Protein AF-A0A7K5KLW2-F1 (afdb_monomer_lite)

Structure (mmCIF, N/CA/C/O backbone):
data_AF-A0A7K5KLW2-F1
#
_entry.id   AF-A0A7K5KLW2-F1
#
loop_
_atom_site.group_PDB
_atom_site.id
_atom_site.type_symbol
_atom_site.label_atom_id
_atom_site.label_alt_id
_atom_site.label_comp_id
_atom_site.label_asym_id
_atom_site.label_entity_id
_atom_site.label_seq_id
_atom_site.pdbx_PDB_ins_code
_atom_site.Cartn_x
_atom_site.Cartn_y
_atom_site.Cartn_z
_atom_site.occupancy
_atom_site.B_iso_or_equiv
_atom_site.auth_seq_id
_atom_site.auth_comp_id
_atom_site.auth_asym_id
_atom_site.auth_atom_id
_atom_site.pdbx_PDB_model_num
ATOM 1 N N . ASP A 1 1 ? 22.719 4.600 11.062 1.00 58.50 1 ASP A N 1
ATOM 2 C CA . ASP A 1 1 ? 23.661 3.946 10.134 1.00 58.50 1 ASP A CA 1
ATOM 3 C C . ASP A 1 1 ? 23.339 2.479 9.864 1.00 58.50 1 ASP A C 1
ATOM 5 O O . ASP A 1 1 ? 23.374 2.093 8.704 1.00 58.50 1 ASP A O 1
ATOM 9 N N . ASP A 1 2 ? 22.955 1.683 10.872 1.00 70.25 2 ASP A N 1
ATOM 10 C CA . ASP A 1 2 ? 22.608 0.250 10.720 1.00 70.25 2 ASP A CA 1
ATOM 11 C C . ASP A 1 2 ? 21.565 -0.077 9.632 1.00 70.25 2 ASP A C 1
ATOM 13 O O . ASP A 1 2 ? 21.664 -1.097 8.941 1.00 70.25 2 ASP A O 1
ATOM 17 N N . ASP A 1 3 ? 20.587 0.805 9.415 1.00 75.50 3 ASP A N 1
ATOM 18 C CA . ASP A 1 3 ? 19.521 0.552 8.443 1.00 75.50 3 ASP A CA 1
ATOM 19 C C . ASP A 1 3 ? 20.063 0.434 7.014 1.00 75.50 3 ASP A C 1
ATOM 21 O O . ASP A 1 3 ? 19.630 -0.427 6.249 1.00 75.50 3 ASP A O 1
ATOM 25 N N . TYR A 1 4 ? 21.057 1.250 6.649 1.00 75.81 4 TYR A N 1
ATOM 26 C CA . TYR A 1 4 ? 21.586 1.284 5.284 1.00 75.81 4 TYR A CA 1
ATOM 27 C C . TYR A 1 4 ? 22.223 -0.054 4.879 1.00 75.81 4 TYR A C 1
ATOM 29 O O . TYR A 1 4 ? 21.999 -0.542 3.767 1.00 75.81 4 TYR A O 1
ATOM 37 N N . GLY A 1 5 ? 22.970 -0.678 5.796 1.00 85.19 5 GLY A N 1
ATOM 38 C CA . GLY A 1 5 ? 23.568 -1.998 5.583 1.00 85.19 5 GLY A CA 1
ATOM 39 C C . GLY A 1 5 ? 22.514 -3.097 5.436 1.00 85.19 5 GLY A C 1
ATOM 40 O O . GLY A 1 5 ? 22.634 -3.961 4.562 1.00 85.19 5 GLY A O 1
ATOM 41 N N . THR A 1 6 ? 21.437 -3.009 6.219 1.00 87.94 6 THR A N 1
ATOM 42 C CA . THR A 1 6 ? 20.317 -3.956 6.170 1.00 87.94 6 THR A CA 1
ATOM 43 C C . THR A 1 6 ? 19.663 -3.961 4.788 1.0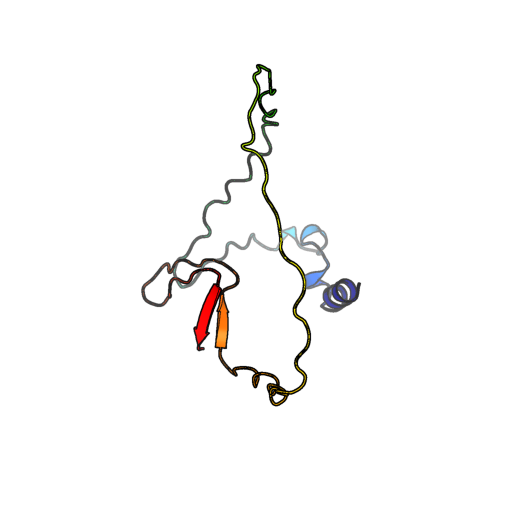0 87.94 6 THR A C 1
ATOM 45 O O . THR A 1 6 ? 19.582 -5.017 4.160 1.00 87.94 6 THR A O 1
ATOM 48 N N . TRP A 1 7 ? 19.298 -2.796 4.241 1.00 85.62 7 TRP A N 1
ATOM 49 C CA . TRP A 1 7 ? 18.678 -2.709 2.909 1.00 85.62 7 TRP A CA 1
ATOM 50 C C . TRP A 1 7 ? 19.609 -3.177 1.781 1.00 85.62 7 TRP A C 1
ATOM 52 O O . TRP A 1 7 ? 19.171 -3.841 0.837 1.00 85.62 7 TRP A O 1
ATOM 62 N N . LYS A 1 8 ? 20.914 -2.892 1.885 1.00 86.00 8 LYS A N 1
ATOM 63 C CA . LYS A 1 8 ? 21.919 -3.343 0.908 1.00 86.00 8 LYS A CA 1
ATOM 64 C C . LYS A 1 8 ? 22.075 -4.864 0.878 1.00 86.00 8 LYS A C 1
ATOM 66 O O . LYS A 1 8 ? 22.293 -5.429 -0.194 1.00 86.00 8 LYS A O 1
ATOM 71 N N . SER A 1 9 ? 21.913 -5.526 2.023 1.00 91.50 9 SER A N 1
ATOM 72 C CA . SER A 1 9 ? 22.044 -6.983 2.138 1.00 91.50 9 SER A CA 1
ATOM 73 C C . SER A 1 9 ? 20.905 -7.775 1.476 1.00 91.50 9 SER A C 1
ATOM 75 O O . SER A 1 9 ? 21.105 -8.932 1.114 1.00 91.50 9 SER A O 1
ATOM 77 N N . LEU A 1 10 ? 19.743 -7.153 1.228 1.00 92.06 10 LEU A N 1
ATOM 78 C CA . LEU A 1 10 ? 18.567 -7.805 0.626 1.00 92.06 10 LEU A CA 1
ATOM 79 C C . LEU A 1 10 ? 18.763 -8.221 -0.847 1.00 92.06 10 LEU A C 1
ATOM 81 O O . LEU A 1 10 ? 17.921 -8.915 -1.419 1.00 92.06 10 LEU A O 1
ATOM 85 N N . GLY A 1 11 ? 19.868 -7.812 -1.475 1.00 90.19 11 GLY A N 1
ATOM 86 C CA . GLY A 1 11 ? 20.258 -8.237 -2.818 1.00 90.19 11 GLY A CA 1
ATOM 87 C C . GLY A 1 11 ? 19.908 -7.242 -3.925 1.00 90.19 11 GLY A C 1
ATOM 88 O O . GLY A 1 11 ? 19.460 -6.117 -3.688 1.00 90.19 11 GLY A O 1
ATOM 89 N N . THR A 1 12 ? 20.156 -7.645 -5.173 1.00 86.88 12 THR A N 1
ATOM 90 C CA . THR A 1 12 ? 20.088 -6.764 -6.352 1.00 86.88 12 THR A CA 1
ATOM 91 C C . THR A 1 12 ? 18.685 -6.229 -6.621 1.00 86.88 12 THR A C 1
ATOM 93 O O . THR A 1 12 ? 18.550 -5.058 -6.969 1.00 86.88 12 THR A O 1
ATOM 96 N N . ALA A 1 13 ? 17.637 -7.029 -6.401 1.00 84.06 13 ALA A N 1
ATOM 97 C CA . ALA A 1 13 ? 16.241 -6.616 -6.595 1.00 84.06 13 ALA A CA 1
ATOM 98 C C . ALA A 1 13 ? 15.851 -5.381 -5.761 1.00 84.06 13 ALA A C 1
ATOM 100 O O . ALA A 1 13 ? 15.016 -4.592 -6.191 1.00 84.06 13 ALA A O 1
ATOM 101 N N . TRP A 1 14 ? 16.497 -5.188 -4.609 1.00 87.19 14 TRP A N 1
ATOM 102 C CA . TRP A 1 14 ? 16.228 -4.092 -3.675 1.00 87.19 14 TRP A CA 1
ATOM 103 C C . TRP A 1 14 ? 17.131 -2.873 -3.872 1.00 87.19 14 TRP A C 1
ATOM 105 O O . TRP A 1 14 ? 16.869 -1.811 -3.317 1.00 87.19 14 TRP A O 1
ATOM 115 N N . ASN A 1 15 ? 18.208 -3.017 -4.646 1.00 88.50 15 ASN A N 1
ATOM 116 C CA . ASN A 1 15 ? 19.296 -2.038 -4.698 1.00 88.50 15 ASN A CA 1
ATOM 117 C C . 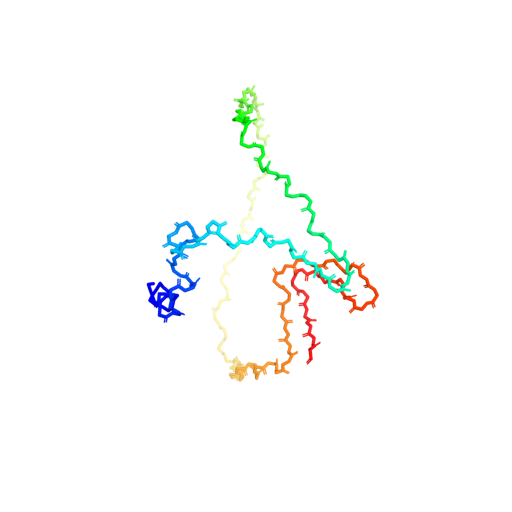ASN A 1 15 ? 19.638 -1.539 -6.098 1.00 88.50 15 ASN A C 1
ATOM 119 O O . ASN A 1 15 ? 20.458 -0.631 -6.224 1.00 88.50 15 ASN A O 1
ATOM 123 N N . ARG A 1 16 ? 19.046 -2.138 -7.130 1.00 86.56 16 ARG A N 1
ATOM 124 C CA . ARG A 1 16 ? 19.304 -1.836 -8.532 1.00 86.56 16 ARG A CA 1
ATOM 125 C C . ARG A 1 16 ? 18.026 -1.325 -9.185 1.00 86.56 16 ARG A C 1
ATOM 127 O O . ARG A 1 16 ? 16.987 -1.978 -9.091 1.00 86.56 16 ARG A O 1
ATOM 134 N N . ALA A 1 17 ? 18.093 -0.180 -9.859 1.00 86.31 17 ALA A N 1
ATOM 135 C CA . ALA A 1 17 ? 16.938 0.357 -10.566 1.00 86.31 17 ALA A CA 1
ATOM 136 C C . ALA A 1 17 ? 16.606 -0.501 -11.795 1.00 86.31 17 ALA A C 1
ATOM 138 O O . ALA A 1 17 ? 17.487 -1.108 -12.404 1.00 86.31 17 ALA A O 1
ATOM 139 N N . ARG A 1 18 ? 15.335 -0.497 -12.226 1.00 83.19 18 ARG A N 1
ATOM 140 C CA . ARG A 1 18 ? 14.890 -1.233 -13.427 1.00 83.19 18 ARG A CA 1
ATOM 141 C C . ARG A 1 18 ? 15.775 -0.948 -14.642 1.00 83.19 18 ARG A C 1
ATOM 143 O O . ARG A 1 18 ? 16.090 -1.875 -15.372 1.00 83.19 18 ARG A O 1
ATOM 150 N N . ALA A 1 19 ? 16.190 0.304 -14.840 1.00 84.88 19 ALA A N 1
ATOM 151 C CA . ALA A 1 19 ? 17.009 0.724 -15.980 1.00 84.88 19 ALA A CA 1
ATOM 152 C C . ALA A 1 19 ? 18.376 0.017 -16.066 1.00 84.88 19 ALA A C 1
ATOM 154 O O . ALA A 1 19 ? 18.957 -0.055 -17.142 1.00 84.88 19 ALA A O 1
ATOM 155 N N . GLU A 1 20 ? 18.880 -0.515 -14.954 1.00 88.50 20 GLU A N 1
ATOM 156 C CA . GLU A 1 20 ? 20.181 -1.181 -14.886 1.00 88.50 20 GLU A CA 1
ATOM 157 C C . GLU A 1 20 ? 20.102 -2.697 -15.146 1.00 88.50 20 GLU A C 1
ATOM 159 O O . GLU A 1 20 ? 21.136 -3.364 -15.239 1.00 88.50 20 GLU A O 1
ATOM 164 N N . TYR A 1 21 ? 18.901 -3.281 -15.232 1.00 84.56 21 TYR A N 1
ATOM 165 C CA . TYR A 1 21 ? 18.744 -4.703 -15.535 1.00 84.56 21 TYR A CA 1
ATOM 166 C C . TYR A 1 21 ? 18.965 -4.968 -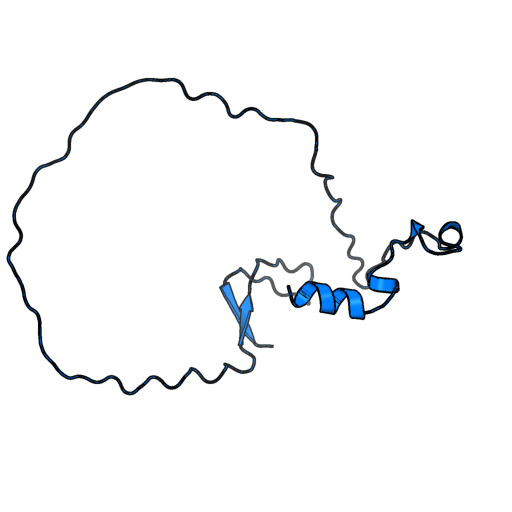17.032 1.00 84.56 21 TYR A C 1
ATOM 168 O O . TYR A 1 21 ? 18.334 -4.319 -17.875 1.00 84.56 21 TYR A O 1
ATOM 176 N N . PRO A 1 22 ? 19.818 -5.943 -17.404 1.00 86.62 22 PRO A N 1
ATOM 177 C CA . PRO A 1 22 ? 19.901 -6.376 -18.793 1.00 86.62 22 PRO A CA 1
ATOM 178 C C . PRO A 1 22 ? 18.550 -6.968 -19.157 1.00 86.62 22 PRO A C 1
ATOM 180 O O . PRO A 1 22 ? 18.101 -7.807 -18.396 1.00 86.62 22 PRO A O 1
ATOM 183 N N . ASN A 1 23 ? 17.952 -6.569 -20.284 1.00 86.62 23 ASN A N 1
ATOM 184 C CA . ASN A 1 23 ? 16.579 -6.892 -20.706 1.00 86.62 23 ASN A CA 1
ATOM 185 C C . ASN A 1 23 ? 15.443 -6.051 -20.097 1.00 86.62 23 ASN A C 1
ATOM 187 O O . ASN A 1 23 ? 14.285 -6.353 -20.372 1.00 86.62 23 ASN A O 1
ATOM 191 N N . ALA A 1 24 ? 15.727 -4.975 -19.355 1.00 83.88 24 ALA A N 1
ATOM 192 C CA . ALA A 1 24 ? 14.687 -4.148 -18.735 1.00 83.88 24 ALA A CA 1
ATOM 193 C C . ALA A 1 24 ? 13.574 -3.718 -19.705 1.00 83.88 24 ALA A C 1
ATOM 195 O O . ALA A 1 24 ? 12.407 -3.672 -19.329 1.00 83.88 24 ALA A O 1
ATOM 196 N N . ALA A 1 25 ? 13.925 -3.440 -20.964 1.00 84.56 25 ALA A N 1
ATOM 197 C CA . ALA A 1 25 ? 12.982 -3.078 -22.021 1.00 84.56 25 ALA A CA 1
ATOM 198 C C . ALA A 1 25 ? 11.990 -4.200 -22.393 1.00 84.56 25 ALA A C 1
ATOM 200 O O . ALA A 1 25 ? 10.902 -3.900 -22.870 1.00 84.56 25 ALA A O 1
ATOM 201 N N . LEU A 1 26 ? 12.342 -5.469 -22.160 1.00 87.81 26 LEU A N 1
ATOM 202 C CA . LEU A 1 26 ? 11.481 -6.628 -22.414 1.00 87.81 26 LEU A CA 1
ATOM 203 C C . LEU A 1 26 ? 10.467 -6.873 -21.291 1.00 87.81 26 LEU A C 1
ATOM 205 O O . LEU A 1 26 ? 9.511 -7.612 -21.498 1.00 87.81 26 LEU A O 1
ATOM 209 N N . VAL A 1 27 ? 10.657 -6.271 -20.112 1.00 82.56 27 VAL A N 1
ATOM 210 C CA . VAL A 1 27 ? 9.712 -6.385 -18.995 1.00 82.56 27 VAL A CA 1
ATOM 211 C C . VAL A 1 27 ? 8.550 -5.418 -19.238 1.00 82.56 27 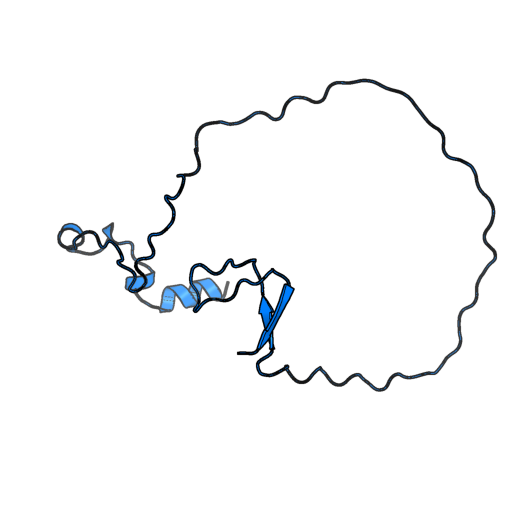VAL A C 1
ATOM 213 O O . VAL A 1 27 ? 8.785 -4.206 -19.223 1.00 82.56 27 VAL A O 1
ATOM 216 N N . PRO A 1 28 ? 7.305 -5.884 -19.434 1.00 85.56 28 PRO A N 1
ATOM 217 C CA . PRO A 1 28 ? 6.165 -4.995 -19.628 1.00 85.56 28 PRO A CA 1
ATOM 218 C C . PRO A 1 28 ? 5.927 -4.097 -18.410 1.00 85.56 28 PRO A C 1
ATOM 220 O O . PRO A 1 28 ? 6.309 -4.428 -17.285 1.00 85.56 28 PRO A O 1
ATOM 223 N N . GLY A 1 29 ? 5.272 -2.956 -18.624 1.00 84.69 29 GLY A N 1
ATOM 224 C CA . GLY A 1 29 ? 4.787 -2.140 -17.515 1.00 84.69 29 GLY A CA 1
ATOM 225 C C . GLY A 1 29 ? 3.798 -2.943 -16.669 1.00 84.69 29 GLY A C 1
ATOM 226 O O . GLY A 1 29 ? 2.821 -3.468 -17.198 1.00 84.69 29 GLY A O 1
ATOM 227 N N . TYR A 1 30 ? 4.056 -3.047 -15.367 1.00 84.44 30 TYR A N 1
ATOM 228 C CA . TYR A 1 30 ? 3.131 -3.677 -14.432 1.00 84.44 30 TYR A CA 1
ATOM 229 C C . TYR A 1 30 ? 2.188 -2.622 -13.857 1.00 84.44 30 TYR A C 1
ATOM 231 O O . TYR A 1 30 ? 2.632 -1.690 -13.184 1.00 84.44 30 TYR A O 1
ATOM 239 N N . VAL A 1 31 ? 0.892 -2.779 -14.119 1.00 85.81 31 VAL A N 1
ATOM 240 C CA . VAL A 1 31 ? -0.165 -2.008 -13.461 1.00 85.81 31 VAL A CA 1
ATOM 241 C C . VAL A 1 31 ? -0.814 -2.934 -12.434 1.00 85.81 31 VAL A C 1
ATOM 243 O O . VAL A 1 31 ? -1.412 -3.933 -12.837 1.00 85.81 31 VAL A O 1
ATOM 246 N N . PRO A 1 32 ? -0.670 -2.667 -11.124 1.00 86.25 32 PRO A N 1
ATOM 247 C CA . PRO A 1 32 ? -1.256 -3.526 -10.107 1.00 86.25 32 PRO A CA 1
ATOM 248 C C . PRO A 1 32 ? -2.782 -3.516 -10.212 1.00 86.25 32 PRO A C 1
ATOM 250 O O . PRO A 1 32 ? -3.397 -2.457 -10.338 1.00 86.25 32 PRO A O 1
ATOM 253 N N . VAL A 1 33 ? -3.375 -4.705 -10.122 1.00 88.56 33 VAL A N 1
ATOM 254 C CA . VAL A 1 33 ? -4.822 -4.900 -10.005 1.00 88.56 33 VAL A CA 1
ATOM 255 C C . VAL A 1 33 ? -5.087 -5.463 -8.619 1.00 88.56 33 VAL A C 1
ATOM 257 O O . VAL A 1 33 ? -4.572 -6.524 -8.266 1.00 88.56 33 VAL A O 1
ATOM 260 N N . PHE A 1 34 ? -5.859 -4.738 -7.822 1.00 85.50 34 PHE A N 1
ATOM 261 C CA . PHE A 1 34 ? -6.199 -5.155 -6.471 1.00 85.50 34 PHE A CA 1
ATOM 262 C C . PHE A 1 34 ? -7.470 -6.012 -6.508 1.00 85.50 34 PHE A C 1
ATOM 264 O O . PHE A 1 34 ? -8.399 -5.723 -7.263 1.00 85.50 34 PHE A O 1
ATOM 271 N N . SER A 1 35 ? -7.515 -7.089 -5.720 1.00 87.12 35 SER A N 1
ATOM 272 C CA . SER A 1 35 ? -8.643 -8.037 -5.694 1.00 87.12 35 SER A CA 1
ATOM 273 C C . SER A 1 35 ? -9.954 -7.417 -5.206 1.00 87.12 35 SER A C 1
ATOM 275 O O . SER A 1 35 ? -11.026 -7.909 -5.536 1.00 87.12 35 SER A O 1
ATOM 277 N N . ASP A 1 36 ? -9.865 -6.340 -4.426 1.00 83.62 36 ASP A N 1
ATOM 278 C CA . ASP A 1 36 ? -10.990 -5.520 -3.969 1.00 83.62 36 ASP A CA 1
ATOM 279 C C . ASP A 1 36 ? -11.392 -4.440 -4.995 1.00 83.62 36 ASP A C 1
ATOM 281 O O . ASP A 1 36 ? -12.264 -3.617 -4.721 1.00 83.62 36 ASP A O 1
ATOM 285 N N . GLY A 1 37 ? -10.758 -4.426 -6.174 1.00 85.50 37 GLY A N 1
ATOM 286 C CA . GLY A 1 37 ? -10.980 -3.434 -7.222 1.00 85.50 37 GLY A CA 1
ATOM 287 C C . GLY A 1 37 ? -10.456 -2.040 -6.877 1.00 85.50 37 GLY A C 1
ATOM 288 O O . GLY A 1 37 ? -10.732 -1.095 -7.617 1.00 85.50 37 GLY A O 1
ATOM 289 N N . TRP A 1 38 ? -9.716 -1.880 -5.775 1.00 85.38 38 TRP A N 1
ATOM 290 C CA . TRP A 1 38 ? -9.194 -0.580 -5.385 1.00 85.38 38 TRP A CA 1
ATOM 291 C C . TRP A 1 38 ? -8.191 -0.068 -6.417 1.00 85.38 38 TRP A C 1
ATOM 293 O O . TRP A 1 38 ? -7.266 -0.771 -6.818 1.00 85.38 38 TRP A O 1
ATOM 303 N N . LEU A 1 39 ? -8.356 1.186 -6.827 1.00 85.44 39 LEU A N 1
ATOM 304 C CA . LEU A 1 39 ? -7.367 1.907 -7.613 1.00 85.44 39 LEU A CA 1
ATOM 305 C C . LEU A 1 39 ? -6.770 2.999 -6.728 1.00 85.44 39 LEU A C 1
ATOM 307 O O . LEU A 1 39 ? -7.526 3.689 -6.034 1.00 85.44 39 LEU A O 1
ATOM 311 N N . PRO A 1 40 ? -5.437 3.180 -6.734 1.00 81.25 40 PRO A N 1
ATOM 312 C CA . PRO A 1 40 ? -4.837 4.279 -6.007 1.00 81.25 40 PRO A CA 1
ATOM 313 C C . PRO A 1 40 ? -5.449 5.592 -6.497 1.00 81.25 40 PRO A C 1
ATOM 315 O O . PRO A 1 40 ? -5.604 5.762 -7.713 1.00 81.25 40 PRO A O 1
ATOM 318 N N . PRO A 1 41 ? -5.783 6.524 -5.583 1.00 79.44 41 PRO A N 1
ATOM 319 C CA . PRO A 1 41 ? -6.185 7.860 -5.977 1.00 79.44 41 PRO A CA 1
ATOM 320 C C . PRO A 1 41 ? -5.160 8.413 -6.969 1.00 79.44 41 PRO A C 1
ATOM 322 O O . PRO A 1 41 ? -3.960 8.143 -6.796 1.00 79.44 41 PRO A O 1
ATOM 325 N N . PRO A 1 42 ? -5.597 9.163 -7.999 1.00 77.44 42 PRO A N 1
ATOM 326 C CA . PRO A 1 42 ? -4.676 9.886 -8.852 1.00 77.44 42 PRO A CA 1
ATOM 327 C C . PRO A 1 42 ? -3.732 10.635 -7.930 1.00 77.44 42 PRO A C 1
ATOM 329 O O . PRO A 1 42 ? -4.166 11.426 -7.093 1.00 77.44 42 PRO A O 1
ATOM 332 N N . ARG A 1 43 ? -2.443 10.316 -8.021 1.00 62.81 43 ARG A N 1
ATOM 333 C CA . ARG A 1 43 ? -1.436 11.132 -7.369 1.00 62.81 43 ARG A CA 1
ATOM 334 C C . ARG A 1 43 ? -1.590 12.458 -8.083 1.00 62.81 43 ARG A C 1
ATOM 336 O O . ARG A 1 43 ? -1.231 12.541 -9.257 1.00 62.81 43 ARG A O 1
ATOM 343 N N . GLU A 1 44 ? -2.219 13.441 -7.444 1.00 61.28 44 GLU A N 1
ATOM 344 C CA . GLU A 1 44 ? -1.996 14.824 -7.821 1.00 61.28 44 GLU A CA 1
ATOM 345 C C . GLU A 1 44 ? -0.490 14.947 -7.729 1.00 61.28 44 GLU A C 1
ATOM 347 O O . GLU A 1 44 ? 0.078 14.965 -6.641 1.00 61.28 44 GLU A O 1
ATOM 352 N N . GLN A 1 45 ? 0.171 14.820 -8.878 1.00 48.19 45 GLN A N 1
ATOM 353 C CA . GLN A 1 45 ? 1.574 15.107 -9.004 1.00 48.19 45 GLN A CA 1
ATOM 354 C C . GLN A 1 45 ? 1.675 16.493 -8.409 1.00 48.19 45 GLN A C 1
ATOM 356 O O . GLN A 1 45 ? 1.100 17.420 -8.989 1.00 48.19 45 GLN A O 1
ATOM 361 N N . GLU A 1 46 ? 2.249 16.573 -7.200 1.00 47.38 46 GLU A N 1
ATOM 362 C CA . GLU A 1 46 ? 2.440 17.819 -6.478 1.00 47.38 46 GLU A CA 1
ATOM 363 C C . GLU A 1 46 ? 2.829 18.821 -7.542 1.00 47.38 46 GLU A C 1
ATOM 365 O O . GLU A 1 46 ? 3.779 18.584 -8.296 1.00 47.38 46 GLU A O 1
ATOM 370 N N . ARG A 1 47 ? 1.984 19.838 -7.726 1.00 47.78 47 ARG A N 1
ATOM 371 C CA . ARG A 1 47 ? 2.206 20.901 -8.694 1.00 47.78 47 ARG A CA 1
ATOM 372 C C . ARG A 1 47 ? 3.485 21.598 -8.247 1.00 47.78 47 ARG A C 1
ATOM 374 O O . ARG A 1 47 ? 3.444 22.622 -7.579 1.00 47.78 47 ARG A O 1
ATOM 381 N N . HIS A 1 48 ? 4.628 21.026 -8.610 1.00 48.03 48 HIS A N 1
ATOM 382 C CA . HIS A 1 48 ? 5.917 21.677 -8.677 1.00 48.03 48 HIS A CA 1
ATOM 383 C C . HIS A 1 48 ? 5.738 22.750 -9.747 1.00 48.03 48 HIS A C 1
ATOM 385 O O . HIS A 1 48 ? 5.917 22.515 -10.939 1.00 48.03 48 HIS A O 1
ATOM 391 N N . GLY A 1 49 ? 5.223 23.898 -9.322 1.00 43.09 49 GLY A N 1
ATOM 392 C CA . GLY A 1 49 ? 4.726 24.921 -10.224 1.00 43.09 49 GLY A CA 1
ATOM 393 C C . GLY A 1 49 ? 4.040 26.046 -9.471 1.00 43.09 49 GLY A C 1
ATOM 394 O O . GLY A 1 49 ? 2.872 26.329 -9.719 1.00 43.09 49 GLY A O 1
ATOM 395 N N . GLY A 1 50 ? 4.771 26.670 -8.551 1.00 34.53 50 GLY A N 1
ATOM 396 C CA . GLY A 1 50 ? 4.385 27.941 -7.957 1.00 34.53 50 GLY A CA 1
ATOM 397 C C . GLY A 1 50 ? 4.998 28.126 -6.583 1.00 34.53 50 GLY A C 1
ATOM 398 O O . GLY A 1 50 ? 4.384 27.763 -5.588 1.00 34.53 50 GLY A O 1
ATOM 399 N N . LEU A 1 51 ? 6.192 28.720 -6.531 1.00 46.38 51 LEU A N 1
ATOM 400 C CA . LEU A 1 51 ? 6.612 29.526 -5.387 1.00 46.38 51 LEU A CA 1
ATOM 401 C C . LEU A 1 51 ? 5.479 30.525 -5.096 1.00 46.38 51 LEU A C 1
ATOM 403 O O . LEU A 1 51 ? 5.395 31.565 -5.742 1.00 46.38 51 LEU A O 1
ATOM 407 N N . GLN A 1 52 ? 4.558 30.182 -4.197 1.00 36.94 52 GLN A N 1
ATOM 408 C CA . GLN A 1 52 ? 3.667 31.169 -3.609 1.00 36.94 52 GLN A CA 1
ATOM 409 C C . GLN A 1 52 ? 4.473 31.841 -2.508 1.00 36.94 52 GLN A C 1
ATOM 411 O O . GLN A 1 52 ? 4.659 31.298 -1.421 1.00 36.94 52 GLN A O 1
ATOM 416 N N . ASP A 1 53 ? 5.033 32.986 -2.879 1.00 42.00 53 ASP A N 1
ATOM 417 C CA . ASP A 1 53 ? 5.567 33.998 -1.981 1.00 42.00 53 ASP A CA 1
ATOM 418 C C . ASP A 1 53 ? 4.565 34.207 -0.824 1.00 42.00 53 ASP A C 1
ATOM 420 O O . ASP A 1 53 ? 3.378 34.442 -1.094 1.00 42.00 53 ASP A O 1
ATOM 424 N N . PRO A 1 54 ? 4.955 34.054 0.455 1.00 51.00 54 PRO A N 1
ATOM 425 C CA . PRO A 1 54 ? 4.067 34.419 1.548 1.00 51.00 54 PRO A CA 1
ATOM 426 C C . PRO A 1 54 ? 3.756 35.921 1.438 1.00 51.00 54 PRO A C 1
ATOM 428 O O . PRO A 1 54 ? 4.682 36.719 1.283 1.00 51.00 54 PRO A O 1
ATOM 431 N N . PRO A 1 55 ? 2.484 36.357 1.525 1.00 40.31 55 PRO A N 1
ATOM 432 C CA . PRO A 1 55 ? 2.185 37.780 1.480 1.00 40.31 55 PRO A CA 1
ATOM 433 C C . PRO A 1 55 ? 2.911 38.495 2.628 1.00 40.31 55 PRO A C 1
ATOM 435 O O . PRO A 1 55 ? 2.837 38.083 3.788 1.00 40.31 55 PRO A O 1
ATOM 438 N N . ALA A 1 56 ? 3.642 39.553 2.275 1.00 42.47 56 ALA A N 1
ATOM 439 C CA . ALA A 1 56 ? 4.452 40.347 3.189 1.00 42.47 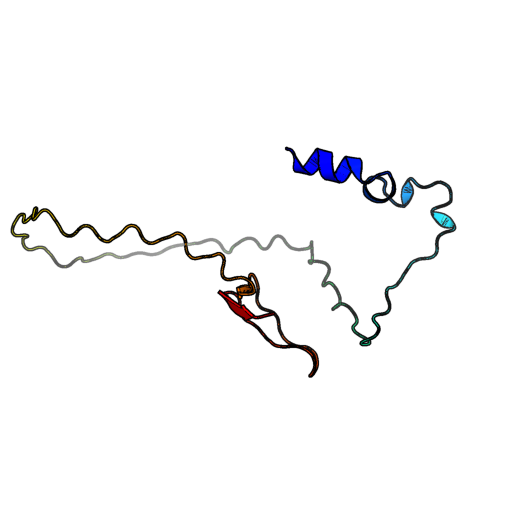56 ALA A CA 1
ATOM 440 C C . ALA A 1 56 ? 3.634 40.860 4.394 1.00 42.47 56 ALA A C 1
ATOM 442 O O . ALA A 1 56 ? 2.522 41.363 4.207 1.00 42.47 56 ALA A O 1
ATOM 443 N N . PRO A 1 57 ? 4.172 40.814 5.628 1.00 49.81 57 PRO A N 1
ATOM 444 C CA . PRO A 1 57 ? 3.537 41.454 6.768 1.00 49.81 57 PRO A CA 1
ATOM 445 C C . PRO A 1 57 ? 3.890 42.946 6.778 1.00 49.81 57 PRO A C 1
ATOM 447 O O . PRO A 1 57 ? 5.063 43.316 6.818 1.00 49.81 57 PRO A O 1
ATOM 450 N N . ALA A 1 58 ? 2.888 43.823 6.770 1.00 39.28 58 ALA A N 1
ATOM 451 C CA . ALA A 1 58 ? 3.082 45.259 6.984 1.00 39.28 58 ALA A CA 1
ATOM 452 C C . ALA A 1 58 ? 1.843 45.873 7.688 1.00 39.28 58 ALA A C 1
ATOM 454 O O . ALA A 1 58 ? 0.788 45.242 7.716 1.00 39.28 58 ALA A O 1
ATOM 455 N N . PRO A 1 59 ? 1.939 47.066 8.306 1.00 43.84 59 PRO A N 1
ATOM 456 C CA . PRO A 1 59 ? 2.198 47.221 9.742 1.00 43.84 59 PRO A CA 1
ATOM 457 C C . PRO A 1 59 ? 1.132 48.086 10.459 1.00 43.84 59 PRO A C 1
ATOM 459 O O . PRO A 1 59 ? 0.460 48.898 9.832 1.00 43.84 59 PRO A O 1
ATOM 462 N N . GLY A 1 60 ? 1.024 48.011 11.794 1.00 35.69 60 GLY A N 1
ATOM 463 C CA . GLY A 1 60 ? 0.342 49.064 12.570 1.00 35.69 60 GLY A CA 1
ATOM 464 C C . GLY A 1 60 ? -0.027 48.718 14.021 1.00 35.69 60 GLY A C 1
ATOM 465 O O . GLY A 1 60 ? -0.143 47.540 14.333 1.00 35.69 60 GLY A O 1
ATOM 466 N N . PRO A 1 61 ? -0.163 49.713 14.926 1.00 48.34 61 PRO A N 1
ATOM 467 C CA . PRO A 1 61 ? 0.378 49.643 16.290 1.00 48.34 61 PRO A CA 1
ATOM 468 C C . PRO A 1 61 ? -0.678 49.709 17.422 1.00 48.34 61 PRO A C 1
ATOM 470 O O . PRO A 1 61 ? -1.876 49.760 17.170 1.00 48.34 61 PRO A O 1
ATOM 473 N N . SER A 1 62 ? -0.170 49.804 18.662 1.00 37.75 62 SER A N 1
ATOM 474 C CA . SER A 1 62 ? -0.821 50.121 19.956 1.00 37.75 62 SER A CA 1
ATOM 475 C C . SER A 1 62 ? -1.161 48.910 20.835 1.00 37.75 62 SER A C 1
ATOM 477 O O . SER A 1 62 ? -2.066 48.142 20.559 1.00 37.75 62 SER A O 1
ATOM 479 N N . ALA A 1 63 ? -0.344 48.578 21.839 1.00 35.06 63 ALA A N 1
ATOM 480 C CA . ALA A 1 63 ? -0.146 49.271 23.123 1.00 35.06 63 ALA A CA 1
ATOM 481 C C . ALA A 1 63 ? -1.221 48.949 24.185 1.00 35.06 63 ALA A C 1
ATOM 483 O O . ALA A 1 63 ? -2.184 49.687 24.316 1.00 35.06 63 ALA A O 1
ATOM 484 N N . ARG A 1 64 ? -0.900 47.934 25.018 1.00 40.81 64 ARG A N 1
ATOM 485 C CA . ARG A 1 64 ? -1.114 47.822 26.491 1.00 40.81 64 ARG A CA 1
ATOM 486 C C . ARG A 1 64 ? -2.567 47.901 27.049 1.00 40.81 64 ARG A C 1
ATOM 488 O O . ARG A 1 64 ? -3.463 48.309 26.333 1.00 40.81 64 ARG A O 1
ATOM 495 N N . PRO A 1 65 ? -2.826 47.561 28.342 1.00 46.47 65 PRO A N 1
ATOM 496 C CA . PRO A 1 65 ? -1.894 47.192 29.415 1.00 46.47 65 PRO A CA 1
ATOM 497 C C . PRO A 1 65 ? -2.178 45.869 30.160 1.00 46.47 65 PRO A C 1
ATOM 499 O O . PRO A 1 65 ? -3.285 45.350 30.222 1.00 46.47 65 PRO A O 1
ATOM 502 N N . ARG A 1 66 ? -1.112 45.387 30.813 1.00 46.09 66 ARG A N 1
ATOM 503 C CA . ARG A 1 66 ? -1.114 44.431 31.933 1.00 46.09 66 ARG A CA 1
ATOM 504 C C . ARG A 1 66 ? -1.899 44.996 33.130 1.00 46.09 66 ARG A C 1
ATOM 506 O O . ARG A 1 66 ? -1.649 46.155 33.469 1.00 46.09 66 ARG A O 1
ATOM 513 N N . PRO A 1 67 ? -2.695 44.199 33.856 1.00 44.41 67 PRO A N 1
ATOM 514 C CA . PRO A 1 67 ? -3.031 44.514 35.239 1.00 44.41 67 PRO A CA 1
ATOM 515 C C . PRO A 1 67 ? -1.884 44.111 36.200 1.00 44.41 67 PRO A C 1
ATOM 517 O O . PRO A 1 67 ? -1.115 43.191 35.893 1.00 44.41 67 PRO A O 1
ATOM 520 N N . PRO A 1 68 ? -1.708 44.824 37.329 1.00 43.53 68 PRO A N 1
ATOM 521 C CA . PRO A 1 68 ? -0.587 44.644 38.246 1.00 43.53 68 PRO A CA 1
ATOM 522 C C . PRO A 1 68 ? -0.862 43.613 39.357 1.00 43.53 68 PRO A C 1
ATOM 524 O O . PRO A 1 68 ? -1.983 43.470 39.823 1.00 43.53 68 PRO A O 1
ATOM 527 N N . PHE A 1 69 ? 0.226 42.929 39.730 1.00 42.00 69 PHE A N 1
ATOM 528 C CA . PHE A 1 69 ? 0.706 42.520 41.063 1.00 42.00 69 PHE A CA 1
ATOM 529 C C . PHE A 1 69 ? -0.308 42.298 42.204 1.00 42.00 69 PHE A C 1
ATOM 531 O O . PHE A 1 69 ? -1.065 43.204 42.523 1.00 42.00 69 PHE A O 1
ATOM 538 N N . LEU A 1 70 ? -0.168 41.180 42.936 1.00 35.28 70 LEU A N 1
ATOM 539 C CA . LEU A 1 70 ? 0.188 41.185 44.369 1.00 35.28 70 LEU A CA 1
ATOM 540 C C . LEU A 1 70 ? 0.438 39.759 44.914 1.00 35.28 70 LEU A C 1
ATOM 542 O O . LEU A 1 70 ? -0.445 38.912 44.922 1.00 35.28 70 LEU A O 1
ATOM 546 N N . SER A 1 71 ? 1.672 39.579 45.396 1.00 35.75 71 SER A N 1
ATOM 547 C CA . SER A 1 71 ? 2.113 38.794 46.562 1.00 35.75 71 SER A CA 1
ATOM 548 C C . SER A 1 71 ? 1.881 37.276 46.645 1.00 35.75 71 SER A C 1
ATOM 550 O O . SER A 1 71 ? 0.784 36.785 46.884 1.00 35.75 71 SER A O 1
ATOM 552 N N . ALA A 1 72 ? 3.001 36.548 46.618 1.00 38.56 72 ALA A N 1
ATOM 553 C CA . ALA A 1 72 ? 3.144 35.209 47.187 1.00 38.56 72 ALA A CA 1
ATOM 554 C C . ALA A 1 72 ? 3.130 35.232 48.732 1.00 38.56 72 ALA A C 1
ATOM 556 O O . ALA A 1 72 ? 3.564 36.222 49.327 1.00 38.56 72 ALA A O 1
ATOM 557 N N . PRO A 1 73 ? 2.789 34.106 49.382 1.00 39.28 73 PRO A N 1
ATOM 558 C CA . PRO A 1 73 ? 3.421 33.673 50.623 1.00 39.28 73 PRO A CA 1
ATOM 559 C C . PRO A 1 73 ? 4.290 32.410 50.412 1.00 39.28 73 PRO A C 1
ATOM 561 O O . PRO A 1 73 ? 4.134 31.709 49.409 1.00 39.28 73 PRO A O 1
ATOM 564 N N . PRO A 1 74 ? 5.251 32.136 51.315 1.00 40.28 74 PRO A N 1
ATOM 565 C CA . PRO A 1 74 ? 6.344 31.198 51.076 1.00 40.28 74 PRO A CA 1
ATOM 566 C C . PRO A 1 74 ? 6.019 29.741 51.448 1.00 40.28 74 PRO A C 1
ATOM 568 O O . PRO A 1 74 ? 5.221 29.474 52.339 1.00 40.28 74 PRO A O 1
ATOM 571 N N . ALA A 1 75 ? 6.737 28.839 50.771 1.00 45.22 75 ALA A N 1
ATOM 572 C CA . ALA A 1 75 ? 7.306 27.569 51.237 1.00 45.22 75 ALA A CA 1
ATOM 573 C C . ALA A 1 75 ? 6.462 26.637 52.126 1.00 45.22 75 ALA A C 1
ATOM 575 O O . ALA A 1 75 ? 6.356 26.864 53.328 1.00 45.22 75 ALA A O 1
ATOM 576 N N . GLN A 1 76 ? 6.072 25.480 51.570 1.00 38.41 76 GLN A N 1
ATOM 577 C CA . GLN A 1 76 ? 6.011 24.214 52.314 1.00 38.41 76 GLN A CA 1
ATOM 578 C C . GLN A 1 76 ? 6.435 23.026 51.426 1.00 38.41 76 GLN A C 1
ATOM 580 O O . GLN A 1 76 ? 5.634 22.445 50.706 1.00 38.41 76 GLN A O 1
ATOM 585 N N . GLU A 1 77 ? 7.707 22.652 51.521 1.00 40.31 77 GLU A N 1
ATOM 586 C CA . GLU A 1 77 ? 8.174 21.257 51.479 1.00 40.31 77 GLU A CA 1
ATOM 587 C C . GLU A 1 77 ? 8.986 21.048 52.774 1.00 40.31 77 GLU A C 1
ATOM 589 O O . GLU A 1 77 ? 9.509 22.045 53.288 1.00 40.31 77 GLU A O 1
ATOM 594 N N . PRO A 1 78 ? 9.157 19.828 53.324 1.00 43.16 78 PRO A N 1
ATOM 595 C CA . PRO A 1 78 ? 8.775 18.513 52.798 1.00 43.16 78 PRO A CA 1
ATOM 596 C C . PRO A 1 78 ? 7.977 17.653 53.810 1.00 43.16 78 PRO A C 1
ATOM 598 O O . PRO A 1 78 ? 8.092 17.820 55.024 1.00 43.16 78 PRO A O 1
ATOM 601 N N . LEU A 1 79 ? 7.243 16.643 53.336 1.00 40.53 79 LEU A N 1
ATOM 602 C CA . LEU A 1 79 ? 6.904 15.480 54.168 1.00 40.53 79 LEU A CA 1
ATOM 603 C C . LEU A 1 79 ? 7.404 14.205 53.478 1.00 40.53 79 LEU A C 1
ATOM 605 O O . LEU A 1 79 ? 7.037 13.952 52.330 1.00 40.53 79 LEU A O 1
ATOM 609 N N . PRO A 1 80 ? 8.257 13.404 54.141 1.00 47.94 80 PRO A N 1
ATOM 610 C CA . PRO A 1 80 ? 8.794 12.188 53.567 1.00 47.94 80 PRO A CA 1
ATOM 611 C C . PRO A 1 80 ? 7.809 11.034 53.769 1.00 47.94 80 PRO A C 1
ATOM 613 O O . PRO A 1 80 ? 7.299 10.819 54.865 1.00 47.94 80 PRO A O 1
ATOM 616 N N . GLY A 1 81 ? 7.641 10.221 52.729 1.00 47.12 81 GLY A N 1
ATOM 617 C CA . GLY A 1 81 ? 7.306 8.813 52.916 1.00 47.12 81 GLY A CA 1
ATOM 618 C C . GLY A 1 81 ? 5.868 8.417 52.622 1.00 47.12 81 GLY A C 1
ATOM 619 O O . GLY A 1 81 ? 5.156 7.994 53.519 1.00 47.12 81 GLY A O 1
ATOM 620 N N . TRP A 1 82 ? 5.517 8.383 51.340 1.00 36.97 82 TRP A N 1
ATOM 621 C CA . TRP A 1 82 ? 4.716 7.283 50.805 1.00 36.97 82 TRP A CA 1
ATOM 622 C C . TRP A 1 82 ? 5.448 6.793 49.563 1.00 36.97 82 TRP A C 1
ATOM 624 O O . TRP A 1 82 ? 5.425 7.423 48.512 1.00 36.97 82 TRP A O 1
ATOM 634 N N . ARG A 1 83 ? 6.232 5.723 49.732 1.00 45.88 83 ARG A N 1
ATOM 635 C CA . ARG A 1 83 ? 6.793 4.999 48.595 1.00 45.88 83 ARG A CA 1
ATOM 636 C C . ARG A 1 83 ? 5.608 4.352 47.888 1.00 45.88 83 ARG A C 1
ATOM 638 O O . ARG A 1 83 ? 5.055 3.393 48.422 1.00 45.88 83 ARG A O 1
ATOM 645 N N . ASP A 1 84 ? 5.235 4.865 46.722 1.00 53.34 84 ASP A N 1
ATOM 646 C CA . ASP A 1 84 ? 4.510 4.048 45.755 1.00 53.34 84 ASP A CA 1
ATOM 647 C C . ASP A 1 84 ? 5.308 2.746 45.561 1.00 53.34 84 ASP A C 1
ATOM 649 O O . ASP A 1 84 ? 6.544 2.797 45.449 1.00 53.34 84 ASP A O 1
ATOM 653 N N . PRO A 1 85 ? 4.664 1.565 45.572 1.00 57.69 85 PRO A N 1
ATOM 654 C CA . PRO A 1 85 ? 5.347 0.361 45.131 1.00 57.69 85 PRO A CA 1
ATOM 655 C C . PRO A 1 85 ? 5.845 0.620 43.702 1.00 57.69 85 PRO A C 1
ATOM 657 O O . PRO A 1 85 ? 5.150 1.296 42.940 1.00 57.69 85 PRO A O 1
ATOM 660 N N . PRO A 1 86 ? 7.039 0.132 43.314 1.00 52.34 86 PRO A N 1
ATOM 661 C CA . PRO A 1 86 ? 7.491 0.279 41.942 1.00 52.34 86 PRO A CA 1
ATOM 662 C C . PRO A 1 86 ? 6.407 -0.310 41.046 1.00 52.34 86 PRO A C 1
ATOM 664 O O . PRO A 1 86 ? 6.112 -1.505 41.123 1.00 52.34 86 PRO A O 1
ATOM 667 N N . GLN A 1 87 ? 5.770 0.557 40.257 1.00 59.94 87 GLN A N 1
ATOM 668 C CA . GLN A 1 87 ? 4.847 0.154 39.216 1.00 59.94 87 GLN A CA 1
ATOM 669 C C . GLN A 1 87 ? 5.634 -0.839 38.366 1.00 59.94 87 GLN A C 1
ATOM 671 O O . GLN A 1 87 ? 6.642 -0.477 37.754 1.00 59.94 87 GLN A O 1
ATOM 676 N N . ALA A 1 88 ? 5.248 -2.117 38.430 1.00 55.31 88 ALA A N 1
ATOM 677 C CA . ALA A 1 88 ? 5.797 -3.116 37.534 1.00 55.31 88 ALA A CA 1
ATOM 678 C C . ALA A 1 88 ? 5.709 -2.531 36.116 1.00 55.31 88 ALA A C 1
ATOM 680 O O . ALA A 1 88 ? 4.709 -1.858 35.822 1.00 55.31 88 ALA A O 1
ATOM 681 N N . PRO A 1 89 ? 6.724 -2.731 35.253 1.00 61.97 89 PRO A N 1
ATOM 682 C CA . PRO A 1 89 ? 6.577 -2.383 33.849 1.00 61.97 89 PRO A CA 1
ATOM 683 C C . PRO A 1 89 ? 5.222 -2.932 33.404 1.00 61.97 89 PRO A C 1
ATOM 685 O O . PRO A 1 89 ? 4.945 -4.092 33.734 1.00 61.97 89 PRO A O 1
ATOM 688 N N . PRO A 1 90 ? 4.345 -2.129 32.769 1.00 62.97 90 PRO A N 1
ATOM 689 C CA . PRO A 1 90 ? 3.125 -2.688 32.223 1.00 62.97 90 PRO A CA 1
ATOM 690 C C . PRO A 1 90 ? 3.569 -3.881 31.387 1.00 62.97 90 PRO A C 1
ATOM 692 O O . PRO A 1 90 ? 4.387 -3.715 30.476 1.00 62.97 90 PRO A O 1
ATOM 695 N N . GLU A 1 91 ? 3.119 -5.085 31.771 1.00 60.66 91 GLU A N 1
ATOM 696 C CA . GLU A 1 91 ? 3.231 -6.274 30.926 1.00 60.66 91 GLU A CA 1
ATOM 697 C C . GLU A 1 91 ? 2.928 -5.785 29.512 1.00 60.66 91 GLU A C 1
ATOM 699 O O . GLU A 1 91 ? 1.933 -5.058 29.360 1.00 60.66 91 GLU A O 1
ATOM 704 N N . PRO A 1 92 ? 3.783 -6.067 28.508 1.00 60.00 92 PRO A N 1
ATOM 705 C CA . PRO A 1 92 ? 3.492 -5.620 27.158 1.00 60.00 92 PRO A CA 1
ATOM 706 C C . PRO A 1 92 ? 2.079 -6.103 26.892 1.00 60.00 92 PRO A C 1
ATOM 708 O O . PRO A 1 92 ? 1.830 -7.300 27.015 1.00 60.00 92 PRO A O 1
ATOM 711 N N . ALA A 1 93 ? 1.140 -5.177 26.695 1.00 62.75 93 ALA A N 1
ATOM 712 C CA . ALA A 1 93 ? -0.260 -5.517 26.548 1.00 62.75 93 ALA A CA 1
ATOM 713 C C . ALA A 1 93 ? -0.343 -6.316 25.249 1.00 62.75 93 ALA A C 1
ATOM 715 O O . ALA A 1 93 ? -0.379 -5.748 24.160 1.00 62.75 93 ALA A O 1
ATOM 716 N N . ARG A 1 94 ? -0.181 -7.640 25.355 1.00 66.19 94 ARG A N 1
ATOM 717 C CA . ARG A 1 94 ? 0.039 -8.514 24.207 1.00 66.19 94 ARG A CA 1
ATOM 718 C C . ARG A 1 94 ? -1.253 -8.454 23.416 1.00 66.19 94 ARG A C 1
ATOM 720 O O . ARG A 1 94 ? -2.298 -8.859 23.915 1.00 66.19 94 ARG A O 1
ATOM 727 N N . GLY A 1 95 ? -1.179 -7.864 22.231 1.00 76.12 95 GLY A N 1
ATOM 728 C CA . GLY A 1 95 ? -2.340 -7.650 21.379 1.00 76.12 95 GLY A CA 1
ATOM 729 C C . GLY A 1 95 ? -3.015 -6.284 21.505 1.00 76.12 95 GLY A C 1
ATOM 730 O O . GLY A 1 95 ? -4.006 -6.100 20.821 1.00 76.12 95 GLY A O 1
ATOM 731 N N . LEU A 1 96 ? -2.520 -5.323 22.300 1.00 90.50 96 LEU A N 1
ATOM 732 C CA . LEU A 1 96 ? -2.978 -3.927 22.225 1.00 90.50 96 LEU A CA 1
ATOM 733 C C . LEU A 1 96 ? -2.038 -3.097 21.346 1.00 90.50 96 LEU A C 1
ATOM 735 O O . LEU A 1 96 ? -0.849 -2.956 21.630 1.00 90.50 96 LEU A O 1
ATOM 739 N N . PHE A 1 97 ? -2.597 -2.485 20.311 1.00 92.12 97 PHE A N 1
ATOM 740 C CA . PHE A 1 97 ? -1.893 -1.645 19.350 1.00 92.12 97 PHE A CA 1
ATOM 741 C C . PHE A 1 97 ? -2.381 -0.204 19.435 1.00 92.12 97 PHE A C 1
ATOM 743 O O . PHE A 1 97 ? -3.515 0.056 19.828 1.00 92.12 97 PHE A O 1
ATOM 750 N N . ARG A 1 98 ? -1.525 0.747 19.052 1.00 94.31 98 ARG A N 1
ATOM 751 C CA . ARG A 1 98 ? -1.877 2.168 18.964 1.00 94.31 98 ARG A CA 1
ATOM 752 C C . ARG A 1 98 ? -1.861 2.604 17.504 1.00 94.31 98 ARG A C 1
ATOM 754 O O . ARG A 1 98 ? -0.846 2.443 16.830 1.00 94.31 98 ARG A O 1
ATOM 761 N N . ALA A 1 99 ? -2.957 3.187 17.032 1.00 95.81 99 ALA A N 1
ATOM 762 C CA . ALA A 1 99 ? -3.033 3.751 15.692 1.00 95.81 99 ALA A CA 1
ATOM 763 C C . ALA A 1 99 ? -2.064 4.939 15.550 1.00 95.81 99 ALA A C 1
ATOM 765 O O . ALA A 1 99 ? -2.129 5.906 16.313 1.00 95.81 99 ALA A O 1
ATOM 766 N N . LEU A 1 100 ? -1.157 4.872 14.572 1.00 96.44 100 LEU A N 1
ATOM 767 C CA . LEU A 1 100 ? -0.162 5.925 14.314 1.00 96.44 100 LEU A CA 1
ATOM 768 C C . LEU A 1 100 ? -0.688 7.033 13.392 1.00 96.44 100 LEU A C 1
ATOM 770 O O . LEU A 1 100 ? -0.183 8.157 13.421 1.00 96.44 100 LEU A O 1
ATOM 774 N N . TYR A 1 101 ? -1.718 6.714 12.611 1.00 96.44 101 TYR A N 1
ATOM 775 C CA . TYR A 1 101 ? -2.332 7.574 11.610 1.00 96.44 101 TYR A CA 1
ATOM 776 C C . TYR A 1 101 ? -3.843 7.370 11.613 1.00 96.44 101 TYR A C 1
ATOM 778 O O . TYR A 1 101 ? -4.340 6.371 12.137 1.00 96.44 101 TYR A O 1
ATOM 786 N N . ASP A 1 102 ? -4.548 8.313 10.999 1.00 96.44 102 ASP A N 1
ATOM 787 C CA . ASP A 1 102 ? -5.956 8.140 10.679 1.00 96.44 102 ASP A CA 1
ATOM 788 C C . ASP A 1 102 ? -6.100 7.172 9.501 1.00 96.44 102 ASP A C 1
ATOM 790 O O . ASP A 1 102 ? -5.343 7.230 8.528 1.00 96.44 102 ASP A O 1
ATOM 794 N N . PHE A 1 103 ? -7.094 6.297 9.578 1.00 94.81 103 PHE A N 1
ATOM 795 C CA . PHE A 1 103 ? -7.478 5.410 8.494 1.00 94.81 103 PHE A CA 1
ATOM 796 C C . PHE A 1 103 ? -8.998 5.405 8.363 1.00 94.81 103 PHE A C 1
ATOM 798 O O . PHE A 1 103 ? -9.730 5.247 9.338 1.00 94.81 103 PHE A O 1
ATOM 805 N N . GLN A 1 104 ? -9.475 5.578 7.136 1.00 94.94 104 GLN A N 1
ATOM 806 C CA . GLN A 1 104 ? -10.893 5.573 6.811 1.00 94.94 104 GLN A CA 1
ATOM 807 C C . GLN A 1 104 ? -11.229 4.260 6.101 1.00 94.94 104 GLN A C 1
ATOM 809 O O . GLN A 1 104 ? -10.687 3.989 5.030 1.00 94.94 104 GLN A O 1
ATOM 814 N N . ALA A 1 105 ? -12.143 3.474 6.674 1.00 93.31 105 ALA A N 1
ATOM 815 C CA . ALA A 1 105 ? -12.659 2.260 6.057 1.00 93.31 105 ALA A CA 1
ATOM 816 C C . ALA A 1 105 ? -13.280 2.554 4.691 1.00 93.31 105 ALA A C 1
ATOM 818 O O . ALA A 1 105 ? -14.050 3.507 4.529 1.00 93.31 105 ALA A O 1
ATOM 819 N N . ARG A 1 106 ? -12.952 1.703 3.720 1.00 87.25 106 ARG A N 1
ATOM 820 C CA . ARG A 1 106 ? -13.372 1.821 2.319 1.00 87.25 106 ARG A CA 1
ATOM 821 C C . ARG A 1 106 ? -14.511 0.865 1.978 1.00 87.25 106 ARG A C 1
ATOM 823 O O . ARG A 1 106 ? -15.237 1.085 1.015 1.00 87.25 106 ARG A O 1
ATOM 830 N N . ASN A 1 107 ? -14.653 -0.208 2.748 1.00 88.00 107 ASN A N 1
ATOM 831 C CA . ASN A 1 107 ? -15.686 -1.225 2.589 1.00 88.00 107 ASN A CA 1
ATOM 832 C C . ASN A 1 107 ? -16.129 -1.746 3.966 1.00 88.00 107 ASN A C 1
ATOM 834 O O . ASN A 1 107 ? -15.579 -1.367 4.997 1.00 88.00 107 ASN A O 1
ATOM 838 N N . SER A 1 108 ? -17.129 -2.625 3.987 1.00 92.31 108 SER A N 1
ATOM 839 C CA . SER A 1 108 ? -17.710 -3.149 5.229 1.00 92.31 108 SER A CA 1
ATOM 840 C C . SER A 1 108 ? -16.825 -4.150 5.985 1.00 92.31 108 SER A C 1
ATOM 842 O O . SER A 1 108 ? -17.205 -4.573 7.070 1.00 92.31 108 SER A O 1
ATOM 844 N N . GLN A 1 109 ? -15.701 -4.580 5.406 1.00 91.25 109 GLN A N 1
ATOM 845 C CA . GLN A 1 109 ? -14.711 -5.459 6.044 1.00 91.25 109 GLN A CA 1
ATOM 846 C C . GLN A 1 109 ? -13.583 -4.659 6.720 1.00 91.25 109 GLN A C 1
ATOM 848 O O . GLN A 1 109 ? -12.696 -5.243 7.334 1.00 91.25 109 GLN A O 1
ATOM 853 N N . GLU A 1 110 ? -13.598 -3.329 6.604 1.00 92.88 110 GLU A N 1
ATOM 854 C CA . GLU A 1 110 ? -12.593 -2.429 7.167 1.00 92.88 110 GLU A CA 1
ATOM 855 C C . GLU A 1 110 ? -13.180 -1.587 8.306 1.00 92.88 110 GLU A C 1
ATOM 857 O O . GLU A 1 110 ? -14.368 -1.265 8.313 1.00 92.88 110 GLU A O 1
ATOM 862 N N . LEU A 1 111 ? -12.332 -1.187 9.260 1.00 94.44 111 LEU A N 1
ATOM 863 C CA . LEU A 1 111 ? -12.704 -0.331 10.389 1.00 94.44 111 LEU A CA 1
ATOM 864 C C . LEU A 1 111 ? -12.010 1.029 10.280 1.00 94.44 111 LEU A C 1
ATOM 866 O O . LEU A 1 111 ? -10.789 1.083 10.159 1.00 94.44 111 LEU A O 1
ATOM 870 N N . SER A 1 112 ? -12.771 2.125 10.356 1.00 96.31 112 SER A N 1
ATOM 871 C CA . SER A 1 112 ? -12.192 3.469 10.445 1.00 96.31 112 SER A CA 1
ATOM 872 C C . SER A 1 112 ? -11.617 3.700 11.838 1.00 96.31 112 SER A C 1
ATOM 874 O O . SER A 1 112 ? -12.310 3.490 12.831 1.00 96.31 112 SER A O 1
ATOM 876 N N . ILE A 1 113 ? -10.377 4.172 11.901 1.00 97.00 113 ILE A N 1
ATOM 877 C CA . ILE A 1 113 ? -9.636 4.428 13.139 1.00 97.00 113 ILE A CA 1
ATOM 878 C C . ILE A 1 113 ? -8.980 5.806 13.066 1.00 97.00 113 ILE A C 1
ATOM 880 O O . ILE A 1 113 ? -8.630 6.290 11.987 1.00 97.00 113 ILE A O 1
ATOM 884 N N . ARG A 1 114 ? -8.802 6.447 14.216 1.00 97.81 114 ARG A N 1
ATOM 885 C CA . ARG A 1 114 ? -8.074 7.707 14.352 1.00 97.81 114 ARG A CA 1
ATOM 886 C C . ARG A 1 114 ? -6.712 7.479 14.975 1.00 97.81 114 ARG A C 1
ATOM 888 O O . ARG A 1 114 ? -6.517 6.568 15.779 1.00 97.81 114 ARG A O 1
ATOM 895 N N . LYS A 1 115 ? -5.765 8.354 14.650 1.00 96.50 115 LYS A N 1
ATOM 896 C CA . LYS A 1 115 ? -4.473 8.413 15.320 1.00 96.50 115 LYS A CA 1
ATOM 897 C C . LYS A 1 115 ? -4.698 8.504 16.825 1.00 96.50 115 LYS A C 1
ATOM 899 O O . LYS A 1 115 ? -5.380 9.399 17.318 1.00 96.50 115 LYS A O 1
ATOM 904 N N . GLY A 1 116 ? -4.056 7.604 17.552 1.00 95.44 116 GLY A N 1
ATOM 905 C CA . GLY A 1 116 ? -4.209 7.503 18.990 1.00 95.44 116 GLY A CA 1
ATOM 906 C C . GLY A 1 116 ? -5.228 6.460 19.442 1.00 95.44 116 GLY A C 1
ATOM 907 O O . GLY A 1 116 ? -5.262 6.196 20.636 1.00 95.44 116 GLY A O 1
ATOM 908 N N . ASP A 1 117 ? -5.990 5.809 18.564 1.00 96.12 117 ASP A N 1
ATOM 909 C CA . ASP A 1 117 ? -6.908 4.738 18.971 1.00 96.12 117 ASP A CA 1
ATOM 910 C C . ASP A 1 117 ? -6.151 3.502 19.481 1.00 96.12 117 ASP A C 1
ATOM 912 O O . ASP A 1 117 ? -5.098 3.142 18.948 1.00 96.12 117 ASP A O 1
ATOM 916 N N . THR A 1 118 ? -6.676 2.857 20.532 1.00 94.69 118 THR A N 1
ATOM 917 C CA . THR A 1 118 ? -6.174 1.5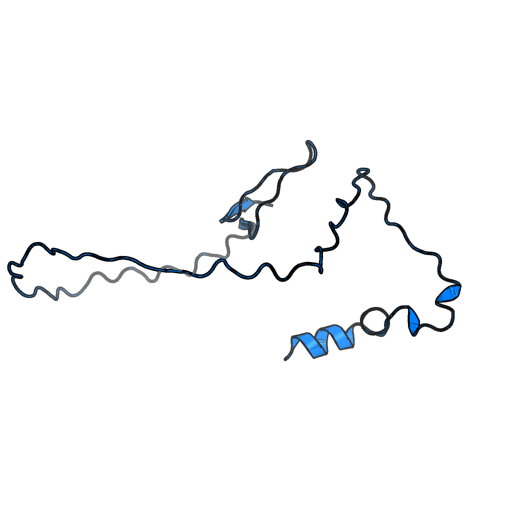59 21.014 1.00 94.69 118 THR A CA 1
ATOM 918 C C . THR A 1 118 ? -6.948 0.434 20.329 1.00 94.69 118 THR A C 1
ATOM 920 O O . THR A 1 118 ? -8.169 0.385 20.450 1.00 94.69 118 THR A O 1
ATOM 923 N N . LEU A 1 119 ? -6.256 -0.485 19.661 1.00 92.75 119 LEU A N 1
ATOM 924 C CA . LEU A 1 119 ? -6.846 -1.599 18.917 1.00 92.75 119 LEU A CA 1
ATOM 925 C C . LEU A 1 119 ? -6.430 -2.934 19.519 1.00 92.75 119 LEU A C 1
ATOM 927 O O . LEU A 1 119 ? -5.324 -3.046 20.042 1.00 92.75 119 LEU A O 1
ATOM 931 N N . GLN A 1 120 ? -7.293 -3.938 19.391 1.00 91.38 120 GLN A N 1
ATOM 932 C CA . GLN A 1 120 ? -6.960 -5.329 19.676 1.00 91.38 120 GLN A CA 1
ATOM 933 C C . GLN A 1 120 ? -7.056 -6.156 18.393 1.00 91.38 120 GLN A C 1
ATOM 935 O O . GLN A 1 120 ? -8.001 -5.960 17.627 1.00 91.38 120 GLN A O 1
ATOM 940 N N . VAL A 1 121 ? -6.067 -7.025 18.155 1.00 80.94 121 VAL A N 1
ATOM 941 C CA . VAL A 1 121 ? -5.959 -7.885 16.959 1.00 80.94 121 VAL A CA 1
ATOM 942 C C . VAL A 1 121 ? -5.993 -9.349 17.361 1.00 80.94 121 VAL A C 1
ATOM 944 O O . VAL A 1 121 ? -5.321 -9.683 18.364 1.00 80.94 121 VAL A O 1
#

Secondary structure (DSSP, 8-state):
-HHHHHHHHT-HHHHS-GGGSTTGGGSPPP----TT---PPP-----------PPPP--------PPP-------------------PPP---TTEEE-SS-B---STTS--B-TT-EEE-

Organism: NCBI:txid254557

Radius of gyration: 29.5 Å; chains: 1; bounding box: 41×59×77 Å

Foldseek 3Di:
DVVVVVQPVVDCVSPPDLVPDDCSVVDDDDDDQDPVRDDPDPPPPPPPDDPPDDPDDDDDDDDDDDDDDDDDDDDDDDDDDDDDDPPDDPPPPVFWDFACAFDDDPDPVDDTDHGGDIGGD

pLDDT: mean 70.06, std 21.62, range [34.53, 97.81]

Sequence (121 aa):
DDDYGTWKSLGTAWNRARAEYPNAALVPGYVPVFSDGWLPPPREQERHGGLQDPPAPAPGPSARPRPPFLSAPPAQEPLPGWRDPPQAPPEPARGLFRALYDFQARNSQELSIRKGDTLQV

InterPro domains:
  IPR001452 SH3 domain [PF00018] (98-121)
  IPR001452 SH3 domain [PS50002] (92-121)
  IPR036028 SH3-like domain superfamily [SSF50044] (72-121)
  IPR039801 Epidermal growth factor receptor kinase substrate 8-like [PTHR12287] (5-121)